Protein AF-A0A832QAB0-F1 (afdb_monomer_lite)

pLDDT: mean 91.18, std 9.35, range [43.53, 97.94]

Secondary structure (DSSP, 8-state):
--S-TT-PEEEEEE-----HHHHHHHHTT--HHHHHHHHH--SHHHHHHHHHHHHHHHHHHHHHHTS-GGG--EEE-TT--EEE-GGGGGG--EEEEEEETTEEEEEEE-

Radius of gyration: 14.01 Å; chains: 1; bounding box: 38×26×33 Å

Foldseek 3Di:
DPPFQPDKDKDKDFDDDDDPVNLVVLLVLDDPVLVVVLVPDPDPLVSSQSSRQLCRVLVVLCVLVVHHSSPQDWDADPVRDTDTDDPSNVSVKDKDWDTDRRMIMMIIGD

Sequence (110 aa):
MQDRKNRIQLWVARQGAIPPAIQAQWHAWLDPDEQQRWQRYARQEDRLGFLLGKALTRAVLAQWLDQAPQQVAFSRDSWGKPHLAGTSAAAGLHFNLSHTPGMAVLAVSA

Structure (mmCIF, N/CA/C/O backbone):
data_AF-A0A832QAB0-F1
#
_entry.id   AF-A0A832QAB0-F1
#
loop_
_atom_site.group_PDB
_atom_site.id
_atom_site.type_symbol
_atom_site.label_atom_id
_atom_site.label_alt_id
_atom_site.label_comp_id
_atom_site.label_asym_id
_atom_site.label_entity_id
_atom_site.label_seq_id
_atom_site.pdbx_PDB_ins_code
_atom_site.Cartn_x
_atom_site.Cartn_y
_atom_site.Cartn_z
_atom_site.occupancy
_atom_site.B_iso_or_equiv
_atom_site.auth_seq_id
_atom_site.auth_comp_id
_atom_site.auth_asym_id
_atom_site.auth_atom_id
_atom_site.pdbx_PDB_model_num
ATOM 1 N N . MET A 1 1 ? -22.230 -6.994 11.823 1.00 47.78 1 MET A N 1
ATOM 2 C CA . MET A 1 1 ? -20.863 -6.466 12.055 1.00 47.78 1 MET A CA 1
ATOM 3 C C . MET A 1 1 ? -20.060 -7.247 13.118 1.00 47.78 1 MET A C 1
ATOM 5 O O . MET A 1 1 ? -19.002 -6.779 13.512 1.00 47.78 1 MET A O 1
ATOM 9 N N . GLN A 1 2 ? -20.500 -8.442 13.556 1.00 43.53 2 GLN A N 1
ATOM 10 C CA . GLN A 1 2 ? -19.957 -9.139 14.742 1.00 43.53 2 GLN A CA 1
ATOM 11 C C . GLN A 1 2 ? -18.852 -10.189 14.451 1.00 43.53 2 GLN A C 1
ATOM 13 O O . GLN A 1 2 ? -18.196 -10.644 15.378 1.00 43.53 2 GLN A O 1
ATOM 18 N N . ASP A 1 3 ? -18.607 -10.565 13.189 1.00 55.09 3 ASP A N 1
ATOM 19 C CA . ASP A 1 3 ? -17.817 -11.766 12.815 1.00 55.09 3 ASP A CA 1
ATOM 20 C C . ASP A 1 3 ? -16.332 -11.480 12.456 1.00 55.09 3 ASP A C 1
ATOM 22 O O . ASP A 1 3 ? -15.622 -12.327 11.918 1.00 55.09 3 ASP A O 1
ATOM 26 N N . ARG A 1 4 ? -15.836 -10.257 12.716 1.00 58.38 4 ARG A N 1
ATOM 27 C CA . ARG A 1 4 ? -14.465 -9.825 12.349 1.00 58.38 4 ARG A CA 1
ATOM 28 C C . ARG A 1 4 ? -13.428 -9.909 13.480 1.00 58.38 4 ARG A C 1
ATOM 30 O O . ARG A 1 4 ? -12.248 -9.996 13.168 1.00 58.38 4 ARG A O 1
ATOM 37 N N . LYS A 1 5 ? -13.845 -9.955 14.752 1.00 59.25 5 LYS A N 1
ATOM 38 C CA . LYS A 1 5 ? -12.973 -9.813 15.945 1.00 59.25 5 LYS A CA 1
ATOM 39 C C . LYS A 1 5 ? -12.036 -10.995 16.263 1.00 59.25 5 LYS A C 1
ATOM 41 O O . LYS A 1 5 ? -11.460 -11.039 17.340 1.00 59.25 5 LYS A O 1
ATOM 46 N N . ASN A 1 6 ? -11.928 -11.999 15.392 1.00 71.50 6 ASN A N 1
ATOM 47 C CA . ASN A 1 6 ? -11.052 -13.152 15.647 1.00 71.50 6 ASN A CA 1
ATOM 48 C C . ASN A 1 6 ? -10.553 -13.831 14.361 1.00 71.50 6 ASN A C 1
ATOM 50 O O . ASN A 1 6 ? -10.325 -15.040 14.323 1.00 71.50 6 ASN A O 1
ATOM 54 N N . ARG A 1 7 ? -10.438 -13.067 13.267 1.00 84.06 7 ARG A N 1
ATOM 55 C CA . ARG A 1 7 ? -10.015 -13.585 11.961 1.00 84.06 7 ARG A CA 1
ATOM 56 C C . ARG A 1 7 ? -8.810 -12.809 11.449 1.00 84.06 7 ARG A C 1
ATOM 58 O O . ARG A 1 7 ? -8.818 -11.582 11.437 1.00 84.06 7 ARG A O 1
ATOM 65 N N . ILE A 1 8 ? -7.810 -13.541 10.968 1.00 91.94 8 ILE A N 1
ATOM 66 C CA . ILE A 1 8 ? -6.713 -12.981 10.178 1.00 91.94 8 ILE A CA 1
ATOM 67 C C . ILE A 1 8 ? -7.078 -13.170 8.709 1.00 91.94 8 ILE A C 1
ATOM 69 O O . ILE A 1 8 ? -7.330 -14.291 8.267 1.00 91.94 8 ILE A O 1
ATOM 73 N N . GLN A 1 9 ? -7.114 -12.079 7.950 1.00 94.50 9 GLN A N 1
ATOM 74 C CA . GLN A 1 9 ? -7.270 -12.131 6.502 1.00 94.50 9 GLN A CA 1
ATOM 75 C C . GLN A 1 9 ? -5.910 -12.007 5.830 1.00 94.50 9 GLN A C 1
ATOM 77 O O . GLN A 1 9 ? -5.162 -11.071 6.111 1.00 94.50 9 GLN A O 1
ATOM 82 N N . LEU A 1 10 ? -5.618 -12.939 4.924 1.00 96.88 10 LEU A N 1
ATOM 83 C CA . LEU A 1 10 ? -4.442 -12.895 4.066 1.00 96.88 10 LEU A CA 1
ATOM 84 C C . LEU A 1 10 ? -4.856 -12.472 2.662 1.00 96.88 10 LEU A C 1
ATOM 86 O O . LEU A 1 10 ? -5.689 -13.114 2.025 1.00 96.88 10 LEU A O 1
ATOM 90 N N . TRP A 1 11 ? -4.236 -11.405 2.182 1.00 97.31 11 TRP A N 1
ATOM 91 C CA . TRP A 1 11 ? -4.421 -10.874 0.844 1.00 97.31 11 TRP A CA 1
ATOM 92 C C . TRP A 1 11 ? -3.133 -11.067 0.064 1.00 97.31 11 TRP A C 1
ATOM 94 O O . TRP A 1 11 ? -2.070 -10.635 0.502 1.00 97.31 11 TRP A O 1
ATOM 104 N N . VAL A 1 12 ? -3.22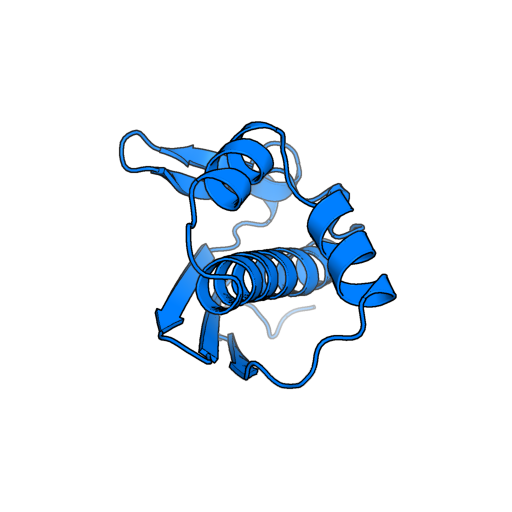3 -11.722 -1.089 1.00 96.88 12 VAL A N 1
ATOM 105 C CA . VAL A 1 12 ? -2.067 -12.031 -1.933 1.00 96.88 12 VAL A CA 1
ATOM 106 C C . VAL A 1 12 ? -2.225 -11.307 -3.258 1.00 96.88 12 VAL A C 1
ATOM 108 O O . VAL A 1 12 ? -3.235 -11.468 -3.940 1.00 96.88 12 VAL A O 1
ATOM 111 N N . ALA A 1 13 ? -1.209 -10.543 -3.640 1.00 95.81 13 ALA A N 1
ATOM 112 C CA . ALA A 1 13 ? -1.112 -9.927 -4.951 1.00 95.81 13 ALA A CA 1
ATOM 113 C C . ALA A 1 13 ? 0.110 -10.479 -5.680 1.00 95.81 13 ALA A C 1
ATOM 115 O O . ALA A 1 13 ? 1.219 -10.476 -5.147 1.00 95.81 13 ALA A O 1
ATOM 116 N N . ARG A 1 14 ? -0.090 -10.941 -6.914 1.00 94.31 14 ARG A N 1
ATOM 117 C CA . ARG A 1 14 ? 0.996 -11.350 -7.808 1.00 94.31 14 ARG A CA 1
ATOM 118 C C . ARG A 1 14 ? 1.221 -10.262 -8.846 1.00 94.31 14 ARG A C 1
ATOM 120 O O . ARG A 1 14 ? 0.269 -9.695 -9.377 1.00 94.31 14 ARG A O 1
ATOM 127 N N . GLN A 1 15 ? 2.482 -9.971 -9.118 1.00 88.69 15 GLN A N 1
ATOM 128 C CA . GLN A 1 15 ? 2.892 -8.991 -10.108 1.00 88.69 15 GLN A CA 1
ATOM 129 C C . GLN A 1 15 ? 2.676 -9.583 -11.501 1.00 88.69 15 GLN A C 1
ATOM 131 O O . GLN A 1 15 ? 3.449 -10.414 -11.970 1.00 88.69 15 GLN A O 1
ATOM 136 N N . GLY A 1 16 ? 1.583 -9.176 -12.138 1.00 88.00 16 GLY A N 1
ATOM 137 C CA . GLY A 1 16 ? 1.362 -9.368 -13.566 1.00 88.00 16 GLY A CA 1
ATOM 138 C C . GLY A 1 16 ? 1.752 -8.123 -14.360 1.00 88.00 16 GLY A C 1
ATOM 139 O O . GLY A 1 16 ? 2.364 -7.190 -13.835 1.00 88.00 16 GLY A O 1
ATOM 140 N N . ALA A 1 17 ? 1.335 -8.079 -15.623 1.00 88.81 17 ALA A N 1
ATOM 141 C CA . ALA A 1 17 ? 1.357 -6.841 -16.389 1.00 88.81 17 ALA A CA 1
ATOM 142 C C . ALA A 1 17 ? 0.403 -5.828 -15.735 1.00 88.81 17 ALA A C 1
ATOM 144 O O . ALA A 1 17 ? -0.806 -6.047 -15.681 1.00 88.81 17 ALA A O 1
ATOM 145 N N . ILE A 1 18 ? 0.951 -4.727 -15.221 1.00 90.00 18 ILE A N 1
ATOM 146 C CA . ILE A 1 18 ? 0.167 -3.630 -14.645 1.00 90.00 18 ILE A CA 1
ATOM 147 C C . ILE A 1 18 ? 0.085 -2.530 -15.709 1.00 90.00 18 ILE A C 1
ATOM 149 O O . ILE A 1 18 ? 1.130 -1.979 -16.066 1.00 90.00 18 ILE A O 1
ATOM 153 N N . PRO A 1 19 ? -1.105 -2.185 -16.232 1.00 94.62 19 PRO A N 1
ATOM 154 C CA . PRO A 1 19 ? -1.235 -1.144 -17.248 1.00 94.62 19 PRO A CA 1
ATOM 155 C C . PRO A 1 19 ? -0.689 0.211 -16.763 1.00 94.62 19 PRO A C 1
ATOM 157 O O . PRO A 1 19 ? -0.881 0.541 -15.589 1.00 94.62 19 PRO A O 1
ATOM 160 N N . PRO A 1 20 ? -0.081 1.043 -17.633 1.00 95.06 20 PRO A N 1
ATOM 161 C CA . PRO A 1 20 ? 0.489 2.335 -17.232 1.00 95.06 20 PRO A CA 1
ATOM 162 C C . PRO A 1 20 ? -0.488 3.253 -16.485 1.00 95.06 20 PRO A C 1
ATOM 164 O O . PRO A 1 20 ? -0.102 3.899 -15.515 1.00 95.06 20 PRO A O 1
ATOM 167 N N . ALA A 1 21 ? -1.768 3.260 -16.871 1.00 96.25 21 ALA A N 1
ATOM 168 C CA . ALA A 1 21 ? -2.802 4.040 -16.188 1.00 96.25 21 ALA A CA 1
ATOM 169 C C . ALA A 1 21 ? -3.004 3.605 -14.724 1.00 96.25 21 ALA A C 1
ATOM 171 O O . ALA A 1 21 ? -3.158 4.444 -13.839 1.00 96.25 21 ALA A O 1
ATOM 172 N N . ILE A 1 22 ? -2.944 2.298 -14.455 1.00 95.19 22 ILE A N 1
ATOM 173 C CA . ILE A 1 22 ? -3.058 1.746 -13.101 1.00 95.19 22 ILE A CA 1
ATOM 174 C C . ILE A 1 22 ? -1.791 2.041 -12.293 1.00 95.19 22 ILE A C 1
ATOM 176 O O . ILE A 1 22 ? -1.884 2.420 -11.128 1.00 95.19 22 ILE A O 1
ATOM 180 N N . GLN A 1 23 ? -0.608 1.954 -12.913 1.00 95.56 23 GLN A N 1
ATOM 181 C CA . GLN A 1 23 ? 0.642 2.355 -12.255 1.00 95.56 23 GLN A CA 1
ATOM 182 C C . GLN A 1 23 ? 0.609 3.832 -11.845 1.00 95.56 23 GLN A C 1
ATOM 184 O O . GLN A 1 23 ? 0.963 4.155 -10.714 1.00 95.56 23 GLN A O 1
ATOM 189 N N . ALA A 1 24 ? 0.147 4.717 -12.736 1.00 95.81 24 ALA A N 1
ATOM 190 C CA . ALA A 1 24 ? 0.002 6.142 -12.453 1.0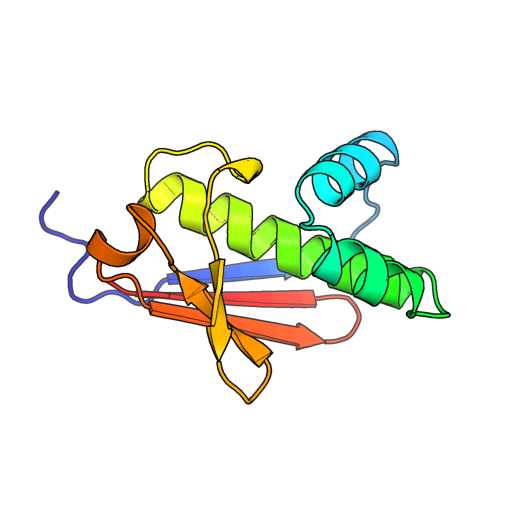0 95.81 24 ALA A CA 1
ATOM 191 C C . ALA A 1 24 ? -1.005 6.398 -11.320 1.00 95.81 24 ALA A C 1
ATOM 193 O O . ALA A 1 24 ? -0.730 7.192 -10.421 1.00 95.81 24 ALA A O 1
ATOM 194 N N . GLN A 1 25 ? -2.132 5.678 -11.315 1.00 95.75 25 GLN A N 1
ATOM 195 C CA . GLN A 1 25 ? -3.115 5.749 -10.236 1.00 95.75 25 GLN A CA 1
ATOM 196 C C . GLN A 1 25 ? -2.513 5.335 -8.887 1.00 95.75 25 GLN A C 1
ATOM 198 O O . GLN A 1 25 ? -2.654 6.068 -7.913 1.00 95.75 25 GLN A O 1
ATOM 203 N N . TRP A 1 26 ? -1.817 4.197 -8.816 1.00 96.31 26 TRP A N 1
ATOM 204 C CA . TRP A 1 26 ? -1.184 3.731 -7.576 1.00 96.31 26 TRP A CA 1
ATOM 205 C C . TRP A 1 26 ? -0.045 4.640 -7.124 1.00 96.31 26 TRP A C 1
ATOM 207 O O . TRP A 1 26 ? 0.123 4.864 -5.927 1.00 96.31 26 TRP A O 1
ATOM 217 N N . HIS A 1 27 ? 0.715 5.200 -8.065 1.00 96.19 27 HIS A N 1
ATOM 218 C CA . HIS A 1 27 ? 1.746 6.185 -7.760 1.00 96.19 27 HIS A CA 1
ATOM 219 C C . HIS A 1 27 ? 1.141 7.442 -7.118 1.00 96.19 27 HIS A C 1
ATOM 221 O O . HIS A 1 27 ? 1.702 7.972 -6.163 1.00 96.19 27 HIS A O 1
ATOM 227 N N . ALA A 1 28 ? -0.037 7.885 -7.571 1.00 95.81 28 ALA A N 1
ATOM 228 C CA . ALA A 1 28 ? -0.752 9.017 -6.980 1.00 95.81 28 ALA A CA 1
ATOM 229 C C . ALA A 1 28 ? -1.260 8.759 -5.546 1.00 95.81 28 ALA A C 1
ATOM 231 O O . ALA A 1 28 ? -1.708 9.690 -4.883 1.00 95.81 28 ALA A O 1
ATOM 232 N N . TRP A 1 29 ? -1.209 7.516 -5.052 1.00 95.31 29 TRP A N 1
ATOM 233 C CA . TRP A 1 29 ? -1.553 7.181 -3.664 1.00 95.31 29 TRP A CA 1
ATOM 234 C C . TRP A 1 29 ? -0.363 7.284 -2.708 1.00 95.31 29 TRP A C 1
ATOM 236 O O . TRP A 1 29 ? -0.549 7.181 -1.495 1.00 95.31 29 TRP A O 1
ATOM 246 N N . LEU A 1 30 ? 0.857 7.410 -3.234 1.00 93.38 30 LEU A N 1
ATOM 247 C CA . LEU A 1 30 ? 2.066 7.475 -2.425 1.00 93.38 30 LEU A CA 1
ATOM 248 C C . LEU A 1 30 ? 2.197 8.842 -1.755 1.00 93.38 30 LEU A C 1
ATOM 250 O O . LEU A 1 30 ? 2.058 9.879 -2.408 1.00 93.38 30 LEU A O 1
ATOM 254 N N . ASP A 1 31 ? 2.543 8.827 -0.471 1.00 90.50 31 ASP A N 1
ATOM 255 C CA . ASP A 1 31 ? 2.978 10.032 0.235 1.00 90.50 31 ASP A CA 1
ATOM 256 C C . ASP A 1 31 ? 4.365 10.502 -0.274 1.00 90.50 31 ASP A C 1
ATOM 258 O O . ASP A 1 31 ? 5.054 9.749 -0.975 1.00 90.50 31 ASP A O 1
ATOM 262 N N . PRO A 1 32 ? 4.803 11.738 0.036 1.00 91.38 32 PRO A N 1
ATOM 263 C CA . PRO A 1 32 ? 6.083 12.257 -0.451 1.00 91.38 32 PRO A CA 1
ATOM 264 C C . PRO A 1 32 ? 7.298 11.379 -0.107 1.00 91.38 32 PRO A C 1
ATOM 266 O O . PRO A 1 32 ? 8.177 11.194 -0.952 1.00 91.38 32 PRO A O 1
ATOM 269 N N . ASP A 1 33 ? 7.340 10.782 1.085 1.00 90.19 33 ASP A N 1
ATOM 270 C CA . ASP A 1 33 ? 8.445 9.911 1.504 1.00 90.19 33 ASP A CA 1
ATOM 271 C C . ASP A 1 33 ? 8.448 8.601 0.707 1.00 90.19 33 ASP A C 1
ATOM 273 O O . ASP A 1 33 ? 9.493 8.069 0.320 1.00 90.19 33 ASP A O 1
ATOM 277 N N . GLU A 1 34 ? 7.268 8.059 0.428 1.00 93.25 34 GLU A N 1
ATOM 278 C CA . GLU A 1 34 ? 7.088 6.874 -0.397 1.00 93.25 34 GLU A CA 1
ATOM 279 C C . GLU A 1 34 ? 7.437 7.129 -1.858 1.00 93.25 34 GLU A C 1
ATOM 281 O O . GLU A 1 34 ? 8.056 6.259 -2.471 1.00 93.25 34 GLU A O 1
ATOM 286 N N . GLN A 1 35 ? 7.114 8.305 -2.400 1.00 95.12 35 GLN A N 1
ATOM 287 C CA . GLN A 1 35 ? 7.541 8.708 -3.742 1.00 95.12 35 GLN A CA 1
ATOM 288 C C . GLN A 1 35 ? 9.070 8.783 -3.825 1.00 95.12 35 GLN A C 1
ATOM 290 O O . GLN A 1 35 ? 9.664 8.223 -4.747 1.00 95.12 35 GLN A O 1
ATOM 295 N N . GLN A 1 36 ? 9.732 9.380 -2.828 1.00 94.62 36 GLN A N 1
ATOM 296 C CA . GLN A 1 36 ? 11.197 9.410 -2.770 1.00 94.62 36 GLN A CA 1
ATOM 297 C C . GLN A 1 36 ? 11.798 8.001 -2.693 1.00 94.62 36 GLN A C 1
ATOM 299 O O . GLN A 1 36 ? 12.760 7.689 -3.396 1.00 94.62 36 GLN A O 1
ATOM 304 N N . ARG A 1 37 ? 11.234 7.118 -1.862 1.00 93.06 37 ARG A N 1
ATOM 305 C CA . ARG A 1 37 ? 11.680 5.718 -1.773 1.00 93.06 37 ARG A CA 1
ATOM 306 C C . ARG A 1 37 ? 11.470 4.963 -3.080 1.00 93.06 37 ARG A C 1
ATOM 308 O O . ARG A 1 37 ? 12.354 4.213 -3.483 1.00 93.06 37 ARG A O 1
ATOM 315 N N . TRP A 1 38 ? 10.336 5.173 -3.742 1.00 95.69 38 TRP A N 1
ATOM 316 C CA . TRP A 1 38 ? 10.032 4.574 -5.036 1.00 95.69 38 TRP A CA 1
ATOM 317 C C . TRP A 1 38 ? 11.066 4.977 -6.096 1.00 95.69 38 TRP A C 1
ATOM 319 O O . TRP A 1 38 ? 11.592 4.114 -6.799 1.00 95.69 38 TRP A O 1
ATOM 329 N N . GLN A 1 39 ? 11.444 6.258 -6.149 1.00 95.94 39 GLN A N 1
ATOM 330 C CA . GLN A 1 39 ? 12.450 6.767 -7.089 1.00 95.94 39 GLN A CA 1
ATOM 331 C C . GLN A 1 39 ? 13.842 6.144 -6.888 1.00 95.94 39 GLN A C 1
ATOM 333 O O . GLN A 1 39 ? 14.570 5.957 -7.864 1.00 95.94 39 GLN A O 1
ATOM 338 N N . ARG A 1 40 ? 14.204 5.782 -5.647 1.00 96.50 40 ARG A N 1
ATOM 339 C CA . ARG A 1 40 ? 15.513 5.188 -5.307 1.00 96.50 40 ARG A CA 1
ATOM 340 C C . ARG A 1 40 ? 15.708 3.763 -5.830 1.00 96.50 40 ARG A C 1
ATOM 342 O O . ARG A 1 40 ? 16.848 3.317 -5.924 1.00 96.50 40 ARG A O 1
ATOM 349 N N . TYR A 1 41 ? 14.642 3.038 -6.173 1.00 94.75 41 TYR A N 1
ATOM 350 C CA . TYR A 1 41 ? 14.790 1.724 -6.802 1.00 94.75 41 TYR A CA 1
ATOM 351 C C . TYR A 1 41 ? 15.349 1.874 -8.221 1.00 94.75 41 TYR A C 1
ATOM 353 O O . TYR A 1 41 ? 14.796 2.619 -9.032 1.00 94.75 41 TYR A O 1
ATOM 361 N N . ALA A 1 42 ? 16.431 1.152 -8.522 1.00 94.88 42 ALA A N 1
ATOM 362 C CA . ALA A 1 42 ? 17.091 1.200 -9.828 1.00 9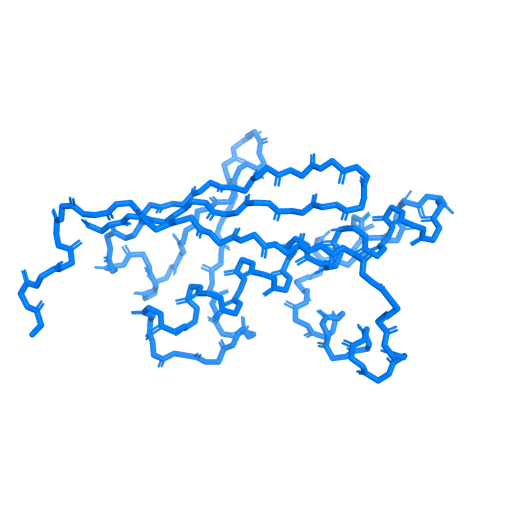4.88 42 ALA A CA 1
ATOM 363 C C . ALA A 1 42 ? 16.337 0.398 -10.898 1.00 94.88 42 ALA A C 1
ATOM 365 O O . ALA A 1 42 ? 16.223 0.837 -12.040 1.00 94.88 42 ALA A O 1
ATOM 366 N N . ARG A 1 43 ? 15.806 -0.773 -10.527 1.00 94.25 43 ARG A N 1
ATOM 367 C CA . ARG A 1 43 ? 15.108 -1.675 -11.449 1.00 94.25 43 ARG A CA 1
ATOM 368 C C . ARG A 1 43 ? 13.622 -1.347 -11.518 1.00 94.25 43 ARG A C 1
ATOM 370 O O . ARG A 1 43 ? 12.989 -1.068 -10.495 1.00 94.25 43 ARG A O 1
ATOM 377 N N . GLN A 1 44 ? 13.051 -1.425 -12.717 1.00 92.31 44 GLN A N 1
ATOM 378 C CA . GLN A 1 44 ? 11.625 -1.180 -12.925 1.00 92.31 44 GLN A CA 1
ATOM 379 C C . GLN A 1 44 ? 10.770 -2.217 -12.187 1.00 92.31 44 GLN A C 1
ATOM 381 O O . GLN A 1 44 ? 9.732 -1.875 -11.626 1.00 92.31 44 GLN A O 1
ATOM 386 N N . GLU A 1 45 ? 11.226 -3.464 -12.116 1.00 92.38 45 GLU A N 1
ATOM 387 C CA . GLU A 1 45 ? 10.537 -4.550 -11.423 1.00 92.38 45 GLU A CA 1
ATOM 388 C C . GLU A 1 45 ? 10.407 -4.265 -9.926 1.00 92.38 45 GLU A C 1
ATOM 390 O O . GLU A 1 45 ? 9.341 -4.498 -9.356 1.00 92.38 45 GLU A O 1
ATOM 395 N N . ASP A 1 46 ? 11.448 -3.699 -9.306 1.00 94.31 46 ASP A N 1
ATOM 396 C CA . ASP A 1 46 ? 11.430 -3.330 -7.887 1.00 94.31 46 ASP A CA 1
ATOM 397 C C . ASP A 1 46 ? 10.499 -2.138 -7.631 1.00 94.31 46 ASP A C 1
ATOM 399 O O . ASP A 1 46 ? 9.740 -2.136 -6.661 1.00 94.31 46 ASP A O 1
ATOM 403 N N . ARG A 1 47 ? 10.494 -1.147 -8.536 1.00 94.56 47 ARG A N 1
ATOM 404 C CA . ARG A 1 47 ? 9.546 -0.019 -8.507 1.00 94.56 47 ARG A CA 1
ATOM 405 C C . ARG A 1 47 ? 8.099 -0.497 -8.575 1.00 94.56 47 ARG A C 1
ATOM 407 O O . ARG A 1 47 ? 7.249 -0.011 -7.827 1.00 94.56 47 ARG A O 1
ATOM 414 N N . LEU A 1 48 ? 7.820 -1.452 -9.460 1.00 94.38 48 LEU A N 1
ATOM 415 C CA . LEU A 1 48 ? 6.503 -2.067 -9.601 1.00 94.38 48 LEU A CA 1
ATOM 416 C C . LEU A 1 48 ? 6.132 -2.899 -8.372 1.00 94.38 48 LEU A C 1
ATOM 418 O O . LEU A 1 48 ? 5.007 -2.787 -7.894 1.00 94.38 48 LEU A O 1
ATOM 422 N N . GLY A 1 49 ? 7.066 -3.680 -7.825 1.00 95.00 49 GLY A N 1
ATOM 423 C CA . GLY A 1 49 ? 6.854 -4.445 -6.595 1.00 95.00 49 GLY A CA 1
ATOM 424 C C . GLY A 1 49 ? 6.542 -3.544 -5.398 1.00 95.00 49 GLY A C 1
ATOM 425 O O . GLY A 1 49 ? 5.618 -3.822 -4.631 1.00 95.00 49 GLY A O 1
ATOM 426 N N . PHE A 1 50 ? 7.246 -2.414 -5.277 1.00 95.12 50 PHE A N 1
ATOM 427 C CA . PHE A 1 50 ? 6.958 -1.398 -4.266 1.00 95.12 50 PHE A CA 1
ATOM 428 C C . PHE A 1 50 ? 5.550 -0.815 -4.436 1.00 95.12 50 PHE A C 1
ATOM 430 O O . PHE A 1 50 ? 4.781 -0.793 -3.472 1.00 95.12 50 PHE A O 1
ATOM 437 N N . LEU A 1 51 ? 5.180 -0.396 -5.654 1.00 95.88 51 LEU A N 1
ATOM 438 C CA . LEU A 1 51 ? 3.833 0.111 -5.944 1.00 95.88 51 LEU A CA 1
ATOM 439 C C . LEU A 1 51 ? 2.754 -0.928 -5.636 1.00 95.88 51 LEU A C 1
ATOM 441 O O . LEU A 1 51 ? 1.766 -0.588 -4.993 1.00 95.88 51 LEU A O 1
ATOM 445 N N . LEU A 1 52 ? 2.957 -2.188 -6.028 1.00 96.44 52 LEU A N 1
ATOM 446 C CA . LEU A 1 52 ? 2.017 -3.280 -5.778 1.00 96.44 52 LEU A CA 1
ATOM 447 C C . LEU A 1 52 ? 1.766 -3.470 -4.278 1.00 96.44 52 LEU A C 1
ATOM 449 O O . LEU A 1 52 ? 0.616 -3.542 -3.852 1.00 96.44 52 LEU A O 1
ATOM 453 N N . GLY A 1 53 ? 2.827 -3.505 -3.465 1.00 96.19 53 GLY A N 1
ATOM 454 C CA . GLY A 1 53 ? 2.702 -3.638 -2.012 1.00 96.19 53 GLY A CA 1
ATOM 455 C C . GLY A 1 53 ? 1.958 -2.461 -1.374 1.00 96.19 53 GLY A C 1
ATOM 456 O O . GLY A 1 53 ? 1.104 -2.655 -0.502 1.00 96.19 53 GLY A O 1
ATOM 457 N N . LYS A 1 54 ? 2.230 -1.234 -1.835 1.00 95.81 54 LYS A N 1
ATOM 458 C CA . LYS A 1 54 ? 1.542 -0.023 -1.362 1.00 95.81 54 LYS A CA 1
ATOM 459 C C . LYS A 1 54 ? 0.081 0.026 -1.779 1.00 95.81 54 LYS A C 1
ATOM 461 O O . LYS A 1 54 ? -0.766 0.329 -0.939 1.00 95.81 54 LYS A O 1
ATOM 466 N N . ALA A 1 55 ? -0.211 -0.318 -3.027 1.00 96.12 55 ALA A N 1
ATOM 467 C CA . ALA A 1 55 ? -1.564 -0.387 -3.548 1.00 96.12 55 ALA A CA 1
ATOM 468 C C . ALA A 1 55 ? -2.386 -1.452 -2.815 1.00 96.12 55 ALA A C 1
ATOM 470 O O . ALA A 1 55 ? -3.478 -1.144 -2.349 1.00 96.12 55 ALA A O 1
ATOM 471 N N . LEU A 1 56 ? -1.834 -2.659 -2.625 1.00 97.19 56 LEU A N 1
ATOM 472 C CA . LEU A 1 56 ? -2.479 -3.736 -1.869 1.00 97.19 56 LEU A CA 1
ATOM 473 C C . LEU A 1 56 ? -2.820 -3.286 -0.446 1.00 97.19 56 LEU A C 1
ATOM 475 O O . LEU A 1 56 ? -3.961 -3.409 -0.011 1.00 97.19 56 LEU A O 1
ATOM 479 N N . THR A 1 57 ? -1.838 -2.721 0.261 1.00 96.75 57 THR A N 1
ATOM 480 C CA . THR A 1 57 ? -2.015 -2.269 1.649 1.00 96.75 57 THR A CA 1
ATOM 481 C C . THR A 1 57 ? -3.114 -1.217 1.754 1.00 96.75 57 THR A C 1
ATOM 483 O O . THR A 1 57 ? -4.045 -1.374 2.542 1.00 96.75 57 THR A O 1
ATOM 486 N N . ARG A 1 58 ? -3.042 -0.162 0.933 1.00 96.81 58 ARG A N 1
ATOM 487 C CA . ARG A 1 58 ? -4.021 0.930 0.956 1.00 96.81 58 ARG A CA 1
ATOM 488 C C . ARG A 1 58 ? -5.409 0.475 0.536 1.00 96.81 58 ARG A C 1
ATOM 490 O O . ARG A 1 58 ? -6.362 0.791 1.231 1.00 96.81 58 ARG A O 1
ATOM 497 N N . ALA A 1 59 ? -5.530 -0.288 -0.548 1.00 96.62 59 ALA A N 1
ATOM 498 C CA . ALA A 1 59 ? -6.821 -0.737 -1.061 1.00 96.62 59 ALA A CA 1
ATOM 499 C C . ALA A 1 59 ? -7.539 -1.693 -0.100 1.00 96.62 59 ALA A C 1
ATOM 501 O O . ALA A 1 59 ? -8.762 -1.635 0.018 1.00 96.62 59 ALA A O 1
ATOM 502 N N . VAL A 1 60 ? -6.802 -2.565 0.596 1.00 96.69 60 VAL A N 1
ATOM 503 C CA . VAL A 1 60 ? -7.401 -3.451 1.600 1.00 96.69 60 VAL A CA 1
ATOM 504 C C . VAL A 1 60 ? -7.816 -2.646 2.826 1.00 96.69 60 VAL A C 1
ATOM 506 O O . VAL A 1 60 ? -8.980 -2.702 3.207 1.00 96.69 60 VAL A O 1
ATOM 509 N N . LEU A 1 61 ? -6.919 -1.857 3.425 1.00 96.00 61 LEU A N 1
ATOM 510 C CA . LEU A 1 61 ? -7.241 -1.099 4.642 1.00 96.00 61 LEU A CA 1
ATOM 511 C C . LEU A 1 61 ? -8.357 -0.071 4.411 1.00 96.00 61 LEU A C 1
ATOM 513 O O . LEU A 1 61 ? -9.224 0.078 5.263 1.00 96.00 61 LEU A O 1
ATOM 517 N N . ALA A 1 62 ? -8.402 0.556 3.236 1.00 95.69 62 ALA A N 1
ATOM 518 C CA . ALA A 1 62 ? -9.489 1.433 2.809 1.00 95.69 62 ALA A CA 1
ATOM 519 C C . ALA A 1 62 ? -10.871 0.770 2.913 1.00 95.69 62 ALA A C 1
ATOM 521 O O . ALA A 1 62 ? -11.803 1.383 3.423 1.00 95.69 62 ALA A O 1
ATOM 522 N N . GLN A 1 63 ? -10.999 -0.499 2.513 1.00 94.31 63 GLN A N 1
ATOM 523 C CA . GLN A 1 63 ? -12.260 -1.245 2.628 1.00 94.31 63 GLN A CA 1
ATOM 524 C C . GLN A 1 63 ? -12.642 -1.546 4.081 1.00 94.31 63 GLN A C 1
ATOM 526 O O . GLN A 1 63 ? -13.822 -1.665 4.404 1.00 94.31 63 GLN A O 1
ATOM 531 N N . TRP A 1 64 ? -11.659 -1.706 4.968 1.00 92.44 64 TRP A N 1
ATOM 532 C CA . TRP A 1 64 ? -11.922 -1.877 6.397 1.00 92.44 64 TRP A CA 1
ATOM 533 C C . TRP A 1 64 ? -12.331 -0.570 7.076 1.00 92.44 64 TRP A C 1
ATOM 535 O O . TRP A 1 64 ? -13.087 -0.611 8.043 1.00 92.44 64 TRP A O 1
ATOM 545 N N . LEU A 1 65 ? -11.829 0.556 6.570 1.00 93.06 65 LEU A N 1
ATOM 546 C CA . LEU A 1 65 ? -12.022 1.895 7.122 1.00 93.06 65 LEU A CA 1
ATOM 547 C C . LEU A 1 65 ? -13.171 2.676 6.468 1.00 93.06 65 LEU A C 1
ATOM 549 O O . LEU A 1 65 ? -13.495 3.752 6.957 1.00 93.06 65 LEU A O 1
ATOM 553 N N . ASP A 1 66 ? -13.759 2.152 5.389 1.00 93.38 66 ASP A N 1
ATOM 554 C CA . ASP A 1 66 ? -14.747 2.835 4.540 1.00 93.38 66 ASP A CA 1
ATOM 555 C C . ASP A 1 66 ? -14.244 4.201 4.023 1.00 93.38 66 ASP A C 1
ATOM 557 O O . ASP A 1 66 ? -14.873 5.245 4.176 1.00 93.38 66 ASP A O 1
ATOM 561 N N . GLN A 1 67 ? -13.031 4.202 3.458 1.00 94.62 67 GLN A N 1
ATOM 562 C CA . GLN A 1 67 ? -12.318 5.398 2.988 1.00 94.62 67 GLN A CA 1
ATOM 563 C C . GLN A 1 67 ? -11.738 5.187 1.588 1.00 94.62 67 GLN A C 1
ATOM 565 O O . GLN A 1 67 ? -11.573 4.056 1.135 1.00 94.62 67 GLN A O 1
ATOM 570 N N . ALA A 1 68 ? -11.358 6.266 0.899 1.00 93.81 68 ALA A N 1
ATOM 571 C CA . ALA A 1 68 ? -10.564 6.133 -0.321 1.00 93.81 68 ALA A CA 1
ATOM 572 C C . ALA A 1 68 ? -9.120 5.680 0.009 1.00 93.81 68 ALA A C 1
ATOM 574 O O . ALA A 1 68 ? -8.567 6.112 1.024 1.00 93.81 68 ALA A O 1
ATOM 575 N N . PRO A 1 69 ? -8.444 4.886 -0.850 1.00 95.00 69 PRO A N 1
ATOM 576 C CA . PRO A 1 69 ? -7.066 4.429 -0.617 1.00 95.00 69 PRO A CA 1
ATOM 577 C C . PRO A 1 69 ? -6.061 5.546 -0.293 1.00 95.00 69 PRO A C 1
ATOM 579 O O . PRO A 1 69 ? -5.165 5.349 0.525 1.00 95.00 69 PRO A O 1
ATOM 582 N N . GLN A 1 70 ? -6.221 6.724 -0.900 1.00 92.31 70 GLN A N 1
ATOM 583 C CA . GLN A 1 70 ? -5.377 7.906 -0.688 1.00 92.31 70 GLN A CA 1
ATOM 584 C C . GLN A 1 70 ? -5.592 8.574 0.674 1.00 92.31 70 GLN A C 1
ATOM 586 O O . GLN A 1 70 ? -4.731 9.320 1.127 1.00 92.31 70 GLN A O 1
ATOM 591 N N . GLN A 1 71 ? -6.740 8.338 1.310 1.00 93.12 71 GLN A N 1
ATOM 592 C CA . GLN A 1 71 ? -7.108 8.945 2.591 1.00 93.12 71 GLN A CA 1
ATOM 593 C C . GLN A 1 71 ? -6.651 8.111 3.791 1.00 93.12 71 GLN A C 1
ATOM 595 O O . GLN A 1 71 ? -6.673 8.610 4.914 1.00 93.12 71 GLN A O 1
A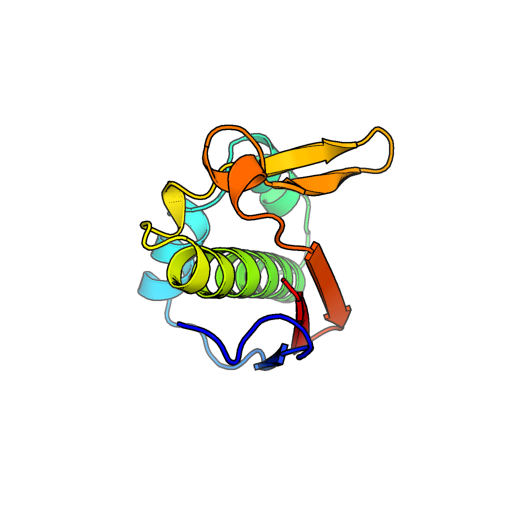TOM 600 N N . VAL A 1 72 ? -6.220 6.863 3.570 1.00 94.19 72 VAL A N 1
ATOM 601 C CA . VAL A 1 72 ? -5.693 6.013 4.640 1.00 94.19 72 VAL A CA 1
ATOM 602 C C . VAL A 1 72 ? -4.395 6.625 5.161 1.00 94.19 72 VAL A C 1
ATOM 604 O O . VAL A 1 72 ? -3.369 6.629 4.475 1.00 94.19 72 VAL A O 1
ATOM 607 N N . ALA A 1 73 ? -4.451 7.152 6.382 1.00 91.75 73 ALA A N 1
ATOM 608 C CA . ALA A 1 73 ? -3.330 7.830 7.006 1.00 91.75 73 ALA A CA 1
ATOM 609 C C . ALA A 1 73 ? -2.392 6.823 7.677 1.00 91.75 73 ALA A C 1
ATOM 611 O O . ALA A 1 73 ? -2.826 5.965 8.452 1.00 91.75 73 ALA A O 1
ATOM 612 N N . PHE A 1 74 ? -1.092 6.970 7.420 1.00 92.75 74 PHE A N 1
ATOM 613 C CA . PHE A 1 74 ? -0.052 6.158 8.039 1.00 92.75 74 PHE A CA 1
ATOM 614 C C . PHE A 1 74 ? 0.918 7.021 8.841 1.00 92.75 74 PHE A C 1
ATOM 616 O O . PHE A 1 74 ? 1.273 8.122 8.429 1.00 92.75 74 PHE A O 1
ATOM 623 N N . SER A 1 75 ? 1.397 6.483 9.956 1.00 91.62 75 SER A N 1
ATOM 624 C CA . SER A 1 75 ? 2.622 6.916 10.625 1.00 91.62 75 SER A CA 1
ATOM 625 C C . SER A 1 75 ? 3.690 5.835 10.468 1.00 91.62 75 SER A C 1
ATOM 627 O O . SER A 1 75 ? 3.399 4.706 10.061 1.00 91.62 75 SER A O 1
ATOM 629 N N . ARG A 1 76 ? 4.947 6.171 10.755 1.00 87.94 76 ARG A N 1
ATOM 630 C CA . ARG A 1 76 ? 6.057 5.213 10.782 1.00 87.94 76 ARG A CA 1
ATOM 631 C C . ARG A 1 76 ? 6.731 5.268 12.140 1.00 87.94 76 ARG A C 1
ATOM 633 O O . ARG A 1 76 ? 6.904 6.355 12.685 1.00 87.94 76 ARG A O 1
ATOM 640 N N . ASP A 1 77 ? 7.099 4.109 12.669 1.00 87.12 77 ASP A N 1
ATOM 641 C CA . ASP A 1 77 ? 7.966 4.045 13.843 1.00 87.12 77 ASP A CA 1
ATOM 642 C C . ASP A 1 77 ? 9.436 4.334 13.473 1.00 87.12 77 ASP A C 1
ATOM 644 O O . ASP A 1 77 ? 9.782 4.522 12.301 1.00 87.12 77 ASP A O 1
ATOM 648 N N . SER A 1 78 ? 10.319 4.336 14.475 1.00 86.50 78 SER A N 1
ATOM 649 C CA . SER A 1 78 ? 11.763 4.552 14.298 1.00 86.50 78 SER A CA 1
ATOM 650 C C . SER A 1 78 ? 12.443 3.511 13.397 1.00 86.50 78 SER A C 1
ATOM 652 O O . SER A 1 78 ? 13.550 3.745 12.919 1.00 86.50 78 SER A O 1
ATOM 654 N N . TRP A 1 79 ? 11.789 2.373 13.148 1.00 83.19 79 TRP A N 1
ATOM 655 C CA . TRP A 1 79 ? 12.261 1.287 12.287 1.00 83.19 79 TRP A CA 1
ATOM 656 C C . TRP A 1 79 ? 11.620 1.331 10.889 1.00 83.19 79 TRP A C 1
ATOM 658 O O . TRP A 1 79 ? 11.885 0.474 10.045 1.00 83.19 79 TRP A O 1
ATOM 668 N N . GLY A 1 80 ? 10.780 2.335 10.617 1.00 81.69 80 GLY A N 1
ATOM 669 C CA . GLY A 1 80 ? 10.099 2.541 9.342 1.00 81.69 80 GLY A CA 1
ATOM 670 C C . GLY A 1 80 ? 8.846 1.683 9.138 1.00 81.69 80 GLY A C 1
ATOM 671 O O . GLY A 1 80 ? 8.248 1.742 8.049 1.00 81.69 80 GLY A O 1
ATOM 672 N N . LYS A 1 81 ? 8.428 0.906 10.147 1.00 85.75 81 LYS A N 1
ATOM 673 C CA . LYS A 1 81 ? 7.224 0.074 10.092 1.00 85.75 81 LYS A CA 1
ATOM 674 C C . LYS A 1 81 ? 5.987 0.977 10.063 1.00 85.75 81 LYS A C 1
ATOM 676 O O . LYS A 1 81 ? 5.865 1.866 10.904 1.00 85.75 81 LYS A O 1
ATOM 681 N N . PRO A 1 82 ? 5.076 0.795 9.091 1.00 90.56 82 PRO A N 1
ATOM 682 C CA . PRO A 1 82 ? 3.878 1.614 9.000 1.00 90.56 82 PRO A CA 1
ATOM 683 C C . PRO A 1 82 ? 2.833 1.202 10.045 1.00 90.56 82 PRO A C 1
ATOM 685 O O . PRO A 1 82 ? 2.588 0.015 10.256 1.00 90.56 82 PRO A O 1
ATOM 688 N N . HIS A 1 83 ? 2.173 2.198 10.625 1.00 92.56 83 HIS A N 1
ATOM 689 C CA . HIS A 1 83 ? 1.016 2.070 11.509 1.00 92.56 83 HIS A CA 1
ATOM 690 C C . HIS A 1 83 ? -0.119 2.952 10.984 1.00 92.56 83 HIS A C 1
ATOM 692 O O . HIS A 1 83 ? 0.147 3.937 10.299 1.00 92.56 83 HIS A O 1
ATOM 698 N N . LEU A 1 84 ? -1.377 2.617 11.286 1.00 94.88 84 LEU A N 1
ATOM 699 C CA . LEU A 1 84 ? -2.489 3.529 11.006 1.00 94.88 84 LEU A CA 1
ATOM 700 C C . LEU A 1 84 ? -2.392 4.759 11.915 1.00 94.88 84 LEU A C 1
ATOM 702 O O . LEU A 1 84 ? -2.052 4.641 13.091 1.00 94.88 84 LEU A O 1
ATOM 706 N N . ALA A 1 85 ? -2.706 5.928 11.366 1.00 92.50 85 ALA A N 1
ATOM 707 C CA . ALA A 1 85 ? -2.656 7.207 12.065 1.00 92.50 85 ALA A CA 1
ATOM 708 C C . ALA A 1 85 ? -3.997 7.950 11.982 1.00 92.50 85 ALA A C 1
ATOM 710 O O . ALA A 1 85 ? -4.900 7.563 11.241 1.00 92.50 85 ALA A O 1
ATOM 711 N N . GLY A 1 86 ? -4.130 9.032 12.755 1.00 89.12 86 GLY A N 1
ATOM 712 C CA . GLY A 1 86 ? -5.326 9.877 12.752 1.00 89.12 86 GLY A CA 1
ATOM 713 C C . GLY A 1 86 ? -6.602 9.099 13.085 1.00 89.12 86 GLY A C 1
ATOM 714 O O . GLY A 1 86 ? -6.607 8.243 13.968 1.00 89.12 86 GLY A O 1
ATOM 715 N N . THR A 1 87 ? -7.685 9.379 12.359 1.00 85.62 87 THR A N 1
ATOM 716 C CA . THR A 1 87 ? -8.977 8.692 12.534 1.00 85.62 87 THR A CA 1
ATOM 717 C C . THR A 1 87 ? -8.898 7.198 12.211 1.00 85.62 87 THR A C 1
ATOM 719 O O . THR A 1 87 ? -9.631 6.412 12.807 1.00 85.62 87 THR A O 1
ATOM 722 N N . SER A 1 88 ? -7.969 6.779 11.344 1.00 88.94 88 SER A N 1
ATOM 723 C CA . SER A 1 88 ? -7.766 5.371 10.992 1.00 88.94 88 SER A CA 1
ATOM 724 C C . SER A 1 88 ? -7.205 4.548 12.162 1.00 88.94 88 SER A C 1
ATOM 726 O O . SER A 1 88 ? -7.456 3.347 12.235 1.00 88.94 88 SER A O 1
ATOM 728 N N . ALA A 1 89 ? -6.485 5.168 13.107 1.00 89.69 89 ALA A N 1
ATOM 729 C CA . ALA A 1 89 ? -5.934 4.477 14.279 1.00 89.69 89 ALA A CA 1
ATOM 730 C C . ALA A 1 89 ? -7.025 3.960 15.238 1.00 89.69 89 ALA A C 1
ATOM 732 O O . ALA A 1 89 ? -6.840 2.935 15.892 1.00 89.69 89 ALA A O 1
ATOM 733 N N . ALA A 1 90 ? -8.184 4.627 15.287 1.00 87.31 90 ALA A N 1
ATOM 734 C CA . ALA A 1 90 ? -9.301 4.248 16.156 1.00 87.31 90 ALA A CA 1
ATOM 735 C C . ALA A 1 90 ? -9.985 2.931 15.740 1.00 87.31 90 ALA A C 1
ATOM 737 O O . ALA A 1 90 ? -10.760 2.372 16.512 1.00 87.31 90 ALA A O 1
ATOM 738 N N . ALA A 1 91 ? -9.692 2.416 14.540 1.00 86.75 91 ALA A N 1
ATOM 739 C CA . ALA A 1 91 ? -10.281 1.182 14.029 1.00 86.75 91 ALA A CA 1
ATOM 740 C C . ALA A 1 91 ? -9.708 -0.097 14.669 1.00 86.75 91 ALA A C 1
ATOM 742 O O . ALA A 1 91 ? -10.251 -1.174 14.436 1.00 86.75 91 ALA A O 1
ATOM 743 N N . GLY A 1 92 ? -8.615 -0.002 15.440 1.00 88.56 92 GLY A N 1
ATOM 744 C CA . GLY A 1 92 ? -8.003 -1.159 16.112 1.00 88.56 92 GLY A CA 1
ATOM 745 C C . GLY A 1 92 ? -7.399 -2.197 15.158 1.00 88.56 92 GLY A C 1
ATOM 746 O O . GLY A 1 92 ? -7.167 -3.334 15.553 1.00 88.56 92 GLY A O 1
ATOM 747 N N . LEU A 1 93 ? -7.154 -1.827 13.896 1.00 92.25 93 LEU A N 1
ATOM 748 C CA . LEU A 1 93 ? -6.632 -2.751 12.894 1.00 92.25 93 LEU A CA 1
ATOM 749 C C . LEU A 1 93 ? -5.128 -2.957 13.059 1.00 92.25 93 LEU A C 1
ATOM 751 O O . LEU A 1 93 ? -4.350 -2.004 13.158 1.00 92.25 93 LEU A O 1
ATOM 755 N N . HIS A 1 94 ? -4.712 -4.212 12.961 1.00 92.50 94 HIS A N 1
ATOM 756 C CA . HIS A 1 94 ? -3.316 -4.601 12.841 1.00 92.50 94 HIS A CA 1
ATOM 757 C C . HIS A 1 94 ? -3.062 -5.136 11.437 1.00 92.50 94 HIS A C 1
ATOM 759 O O . HIS A 1 94 ? -3.883 -5.866 10.882 1.00 92.50 94 HIS A O 1
ATOM 765 N N . PHE A 1 95 ? -1.912 -4.794 10.857 1.00 95.62 95 PHE A N 1
ATOM 766 C CA . PHE A 1 95 ? -1.529 -5.311 9.551 1.00 95.62 95 PHE A CA 1
ATOM 767 C C . PHE A 1 95 ? -0.025 -5.542 9.435 1.00 95.62 95 PHE A C 1
ATOM 769 O O . PHE A 1 95 ? 0.788 -4.935 10.140 1.00 95.62 95 PHE A O 1
ATOM 776 N N . ASN A 1 96 ? 0.349 -6.438 8.528 1.00 95.56 96 ASN A N 1
ATOM 777 C CA . ASN A 1 96 ? 1.738 -6.686 8.176 1.00 95.56 96 ASN A CA 1
ATOM 778 C C . ASN A 1 96 ? 1.855 -6.998 6.684 1.00 95.56 96 ASN A C 1
ATOM 780 O O . ASN A 1 96 ? 1.108 -7.825 6.167 1.00 95.56 96 ASN A O 1
ATOM 784 N N . LEU A 1 97 ? 2.784 -6.322 6.008 1.00 95.62 97 LEU A N 1
ATOM 785 C CA . LEU A 1 97 ? 3.084 -6.530 4.597 1.00 95.62 97 LEU A CA 1
ATOM 786 C C . LEU A 1 97 ? 4.429 -7.247 4.473 1.00 95.62 97 LEU A C 1
ATOM 788 O O . LEU A 1 97 ? 5.437 -6.761 4.983 1.00 95.62 97 LEU A O 1
ATOM 792 N N . SER A 1 98 ? 4.440 -8.339 3.720 1.00 94.19 98 SER A N 1
ATOM 793 C CA . SER A 1 98 ? 5.648 -9.002 3.241 1.00 94.19 98 SER A CA 1
ATOM 794 C C . SER A 1 98 ? 5.647 -9.014 1.716 1.00 94.19 98 SER A C 1
ATOM 796 O O . SER A 1 98 ? 4.590 -9.070 1.085 1.00 94.19 98 SER A O 1
ATOM 798 N N . HIS A 1 99 ? 6.819 -8.935 1.100 1.00 91.94 99 HIS A N 1
ATOM 799 C CA . HIS A 1 99 ? 6.941 -9.000 -0.349 1.00 91.94 99 HIS A CA 1
ATOM 800 C C . HIS A 1 99 ? 8.229 -9.702 -0.763 1.00 91.94 99 HIS A C 1
ATOM 802 O O . HIS A 1 99 ? 9.223 -9.722 -0.043 1.00 91.94 99 HIS A O 1
ATOM 808 N N . THR A 1 100 ? 8.183 -10.274 -1.953 1.00 93.25 100 THR A N 1
ATOM 809 C CA . THR A 1 100 ? 9.293 -10.914 -2.657 1.00 93.25 100 THR A CA 1
ATOM 810 C C . THR A 1 100 ? 9.192 -10.488 -4.126 1.00 93.25 100 THR A C 1
ATOM 812 O O . THR A 1 100 ? 8.131 -9.988 -4.525 1.00 93.25 100 THR A O 1
ATOM 815 N N . PRO A 1 101 ? 10.237 -10.615 -4.961 1.00 91.44 101 PRO A N 1
ATOM 816 C CA . PRO A 1 101 ? 10.099 -10.316 -6.380 1.00 91.44 101 PRO A CA 1
ATOM 817 C C . PRO A 1 101 ? 8.877 -11.027 -6.979 1.00 91.44 101 PRO A C 1
ATOM 819 O O . PRO A 1 101 ? 8.715 -12.238 -6.841 1.00 91.44 101 PRO A O 1
ATOM 822 N N . GLY A 1 102 ? 7.980 -10.258 -7.595 1.00 91.38 102 GLY A N 1
ATOM 823 C CA . GLY A 1 102 ? 6.780 -10.789 -8.230 1.00 91.38 102 GLY A CA 1
ATOM 824 C C . GLY A 1 102 ? 5.559 -11.006 -7.326 1.00 91.38 102 GLY A C 1
ATOM 825 O O . GLY A 1 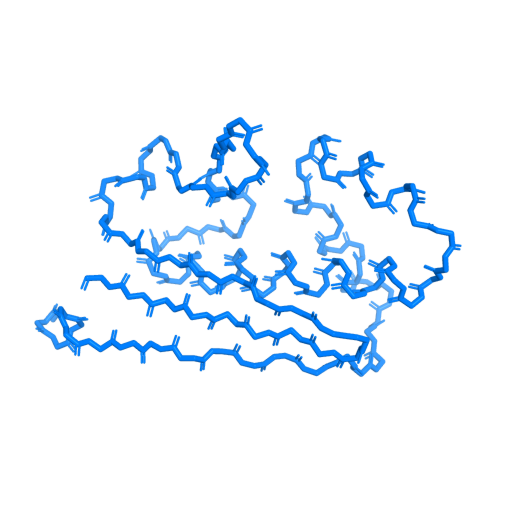102 ? 4.510 -11.403 -7.837 1.00 91.38 102 GLY A O 1
ATOM 826 N N . MET A 1 103 ? 5.631 -10.773 -6.009 1.00 95.44 103 MET A N 1
ATOM 827 C CA . MET A 1 103 ? 4.503 -11.043 -5.106 1.00 95.44 103 MET A CA 1
ATOM 828 C C . MET A 1 103 ? 4.523 -10.200 -3.825 1.00 95.44 103 MET A C 1
ATOM 830 O O . MET A 1 103 ? 5.566 -9.987 -3.212 1.00 95.44 103 MET A O 1
ATOM 834 N N . ALA A 1 104 ? 3.340 -9.793 -3.369 1.00 96.81 104 ALA A N 1
ATOM 835 C CA . ALA A 1 104 ? 3.116 -9.170 -2.072 1.00 96.81 104 ALA A CA 1
ATOM 836 C C . ALA A 1 104 ? 2.018 -9.916 -1.303 1.00 96.81 104 ALA A C 1
ATOM 838 O O . ALA A 1 104 ? 1.031 -10.365 -1.887 1.00 96.81 104 ALA A O 1
ATOM 839 N N . VAL A 1 105 ? 2.189 -10.034 0.011 1.00 97.69 105 VAL A N 1
ATOM 840 C CA . VAL A 1 105 ? 1.223 -10.639 0.929 1.00 97.69 105 VAL A CA 1
ATOM 841 C C . VAL A 1 105 ? 0.964 -9.675 2.075 1.00 97.69 105 VAL A C 1
ATOM 843 O O . VAL A 1 105 ? 1.898 -9.219 2.731 1.00 97.69 105 VAL A O 1
ATOM 846 N N . LEU A 1 106 ? -0.307 -9.383 2.326 1.00 97.94 106 LEU A N 1
ATOM 847 C CA . LEU A 1 106 ? -0.765 -8.541 3.420 1.00 97.94 106 LEU A CA 1
ATOM 848 C C . LEU A 1 106 ? -1.625 -9.368 4.379 1.00 97.94 106 LEU A C 1
ATOM 850 O O . LEU A 1 106 ? -2.640 -9.929 3.974 1.00 97.94 106 LEU A O 1
ATOM 854 N N . ALA A 1 107 ? -1.244 -9.398 5.651 1.00 97.19 107 ALA A N 1
ATOM 855 C CA . ALA A 1 107 ? -2.087 -9.886 6.734 1.00 97.19 107 ALA A CA 1
ATOM 856 C C . ALA A 1 107 ? -2.818 -8.711 7.396 1.00 97.19 107 ALA A C 1
ATOM 858 O O . ALA A 1 107 ? -2.187 -7.683 7.643 1.00 97.19 107 ALA A O 1
ATOM 859 N N . VAL A 1 108 ? -4.110 -8.865 7.701 1.00 96.12 108 VAL A N 1
ATOM 860 C CA . VAL A 1 108 ? -4.927 -7.878 8.435 1.00 96.12 108 VAL A CA 1
ATOM 861 C C . VAL A 1 108 ? -5.764 -8.573 9.513 1.00 96.12 108 VAL A C 1
ATOM 863 O O . VAL A 1 108 ? -6.344 -9.629 9.248 1.00 96.12 108 VAL A O 1
ATOM 866 N N . SER A 1 109 ? -5.851 -7.981 10.706 1.00 93.31 109 SER A N 1
ATOM 867 C CA . SER A 1 109 ? -6.711 -8.413 11.822 1.00 93.31 109 SER A CA 1
ATOM 868 C C . SER A 1 109 ? -7.325 -7.215 12.564 1.00 93.31 109 SER A C 1
ATOM 870 O O . SER A 1 109 ? -6.827 -6.096 12.425 1.00 93.31 109 SER A O 1
ATOM 872 N N . ALA A 1 110 ? -8.389 -7.452 13.340 1.00 87.94 110 ALA A N 1
ATOM 873 C CA . ALA A 1 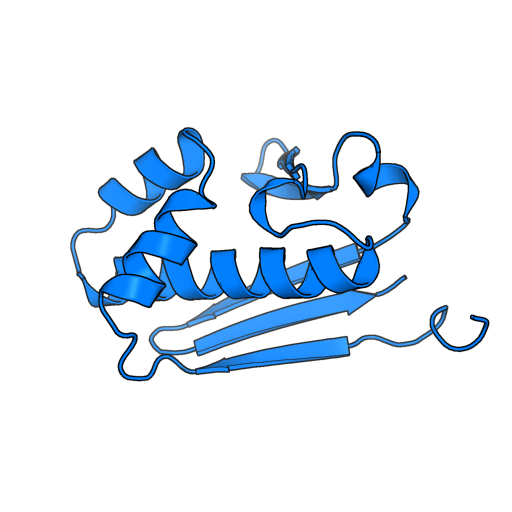110 ? -9.171 -6.450 14.078 1.00 87.94 110 ALA A CA 1
ATOM 874 C C . ALA A 1 110 ? -9.605 -6.968 15.456 1.00 87.94 110 ALA A C 1
ATOM 876 O O . ALA A 1 110 ? -9.771 -8.205 15.570 1.00 87.94 110 ALA A O 1
#